Protein AF-A0A7S2DRS5-F1 (afdb_monomer_lite)

Structure (mmCIF, N/CA/C/O backbone):
data_AF-A0A7S2DRS5-F1
#
_entry.id   AF-A0A7S2DRS5-F1
#
loop_
_atom_site.group_PDB
_atom_site.id
_atom_site.type_symbol
_atom_site.label_atom_id
_atom_site.label_alt_id
_atom_site.label_comp_id
_atom_site.label_asym_id
_atom_site.label_entity_id
_atom_site.label_seq_id
_atom_site.pdbx_PDB_ins_code
_atom_site.Cartn_x
_atom_site.Cartn_y
_atom_site.Cartn_z
_atom_site.occupancy
_atom_site.B_iso_or_equiv
_atom_site.auth_seq_id
_atom_site.auth_comp_id
_atom_site.auth_asym_id
_atom_site.auth_atom_id
_atom_site.pdbx_PDB_model_num
ATOM 1 N N . VAL A 1 1 ? -0.278 -4.927 7.177 1.00 95.75 1 VAL A N 1
ATOM 2 C CA . VAL A 1 1 ? -1.165 -3.762 7.435 1.00 95.75 1 VAL A CA 1
ATOM 3 C C . VAL A 1 1 ? -1.191 -3.554 8.931 1.00 95.75 1 VAL A C 1
ATOM 5 O O . VAL A 1 1 ? -1.127 -4.554 9.632 1.00 95.75 1 VAL A O 1
ATOM 8 N N . HIS A 1 2 ? -1.220 -2.317 9.418 1.00 97.88 2 HIS A N 1
ATOM 9 C CA . HIS A 1 2 ? -1.094 -2.055 10.853 1.00 97.88 2 HIS A CA 1
ATOM 10 C C . HIS A 1 2 ? -2.239 -1.185 11.353 1.00 97.88 2 HIS A C 1
ATOM 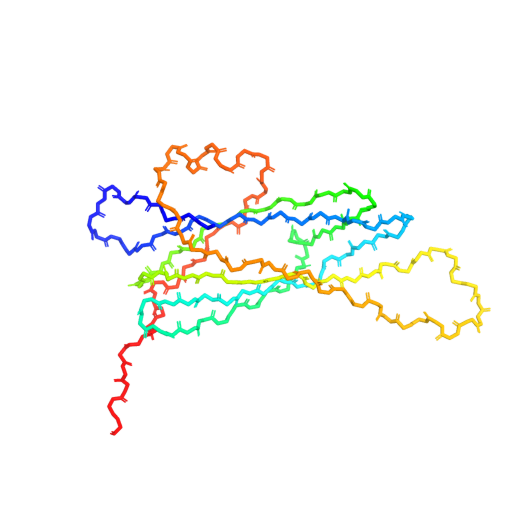12 O O . HIS A 1 2 ? -2.517 -0.169 10.728 1.00 97.88 2 HIS A O 1
ATOM 18 N N . ARG A 1 3 ? -2.904 -1.568 12.441 1.00 97.50 3 ARG A N 1
ATOM 19 C CA . ARG A 1 3 ? -3.891 -0.744 13.149 1.00 97.50 3 ARG A CA 1
ATOM 20 C C . ARG A 1 3 ? -3.134 0.165 14.111 1.00 97.50 3 ARG A C 1
ATOM 22 O O . ARG A 1 3 ? -2.397 -0.327 14.958 1.00 97.50 3 ARG A O 1
ATOM 29 N N . VAL A 1 4 ? -3.277 1.474 13.958 1.00 97.06 4 VAL A N 1
ATOM 30 C CA . VAL A 1 4 ? -2.594 2.452 14.809 1.00 97.06 4 VAL A CA 1
ATOM 31 C C . VAL A 1 4 ? -3.408 2.632 16.084 1.00 97.06 4 VAL A C 1
ATOM 33 O O . VAL A 1 4 ? -4.583 2.992 16.012 1.00 97.06 4 VAL A O 1
ATOM 36 N N . ALA A 1 5 ? -2.795 2.389 17.240 1.00 93.81 5 ALA A N 1
ATOM 37 C CA . ALA A 1 5 ? -3.422 2.625 18.533 1.00 93.81 5 ALA A CA 1
ATOM 38 C C . ALA A 1 5 ? -3.789 4.114 18.668 1.00 93.81 5 ALA A C 1
ATOM 40 O O . ALA A 1 5 ? -2.920 4.986 18.577 1.00 93.81 5 ALA A O 1
ATOM 41 N N . SER A 1 6 ? -5.076 4.419 18.856 1.00 85.25 6 SER A N 1
ATOM 42 C CA . SER A 1 6 ? -5.532 5.794 19.065 1.00 85.25 6 SER A CA 1
ATOM 43 C C . SER A 1 6 ? -5.328 6.207 20.519 1.00 85.25 6 SER A C 1
ATOM 45 O O . SER A 1 6 ? -5.719 5.489 21.434 1.00 85.25 6 SER A O 1
ATOM 47 N N . ALA A 1 7 ? -4.792 7.406 20.742 1.00 69.88 7 ALA A N 1
ATOM 48 C CA . ALA A 1 7 ? -4.643 7.973 22.083 1.00 69.88 7 ALA A CA 1
ATOM 49 C C . ALA A 1 7 ? -5.965 8.505 22.691 1.00 69.88 7 ALA A C 1
ATOM 51 O O . ALA A 1 7 ? -5.954 9.003 23.812 1.00 69.88 7 ALA A O 1
ATOM 52 N N . GLY A 1 8 ? -7.101 8.424 21.981 1.00 72.62 8 GLY A N 1
ATOM 53 C CA . GLY A 1 8 ? -8.406 8.883 22.471 1.00 72.62 8 GLY A CA 1
ATOM 54 C C . GLY A 1 8 ? -9.598 8.241 21.753 1.00 72.62 8 GLY A C 1
ATOM 55 O O . GLY A 1 8 ? -9.454 7.731 20.646 1.00 72.62 8 GLY A O 1
ATOM 56 N N . GLU A 1 9 ? -10.772 8.284 22.392 1.00 62.50 9 GLU A N 1
ATOM 57 C CA . GLU A 1 9 ? -11.994 7.554 21.994 1.00 62.50 9 GLU A CA 1
ATOM 58 C C . GLU A 1 9 ? -12.796 8.202 20.847 1.00 62.50 9 GLU A C 1
ATOM 60 O O . GLU A 1 9 ? -13.686 7.573 20.284 1.00 62.50 9 GLU A O 1
ATOM 65 N N . ALA A 1 10 ? -12.509 9.455 20.478 1.00 65.38 10 ALA A N 1
ATOM 66 C CA . ALA A 1 10 ? -13.370 10.225 19.571 1.00 65.38 10 ALA A CA 1
ATOM 67 C C . ALA A 1 10 ? -13.080 10.033 18.067 1.00 65.38 10 ALA A C 1
ATOM 69 O O . ALA A 1 10 ? -13.874 10.472 17.234 1.00 65.38 10 ALA A O 1
ATOM 70 N N . ALA A 1 11 ? -11.956 9.414 17.693 1.00 78.25 11 ALA A N 1
ATOM 71 C CA . ALA A 1 11 ? -11.571 9.221 16.295 1.00 78.25 11 ALA A CA 1
ATOM 72 C C . ALA A 1 11 ? -11.756 7.757 15.872 1.00 78.25 11 ALA A C 1
ATOM 74 O O . ALA A 1 11 ? -11.365 6.844 16.593 1.00 78.25 11 ALA A O 1
ATOM 75 N N . GLY A 1 12 ? -12.336 7.535 14.687 1.00 88.56 12 GLY A N 1
ATOM 76 C CA . GLY A 1 12 ? -12.456 6.197 14.103 1.00 88.56 12 GLY A CA 1
ATOM 77 C C . GLY A 1 12 ? -11.093 5.520 13.877 1.00 88.56 12 GLY A C 1
ATOM 78 O O . GLY A 1 12 ? -10.052 6.192 13.882 1.00 88.56 12 GLY A O 1
ATOM 79 N N . PRO A 1 13 ? -11.072 4.192 13.668 1.00 94.25 13 PRO A N 1
ATOM 80 C CA . PRO A 1 13 ? -9.827 3.454 13.535 1.00 94.25 13 PRO A CA 1
ATOM 81 C C . PRO A 1 13 ? -8.981 3.959 12.362 1.00 94.25 13 PRO A C 1
ATOM 83 O O . PRO A 1 13 ? -9.467 4.249 11.264 1.00 94.25 13 PRO A O 1
ATOM 86 N N . THR A 1 14 ? -7.675 4.048 12.608 1.00 96.31 14 THR A N 1
ATOM 87 C CA . THR A 1 14 ? -6.679 4.433 11.608 1.00 96.31 14 THR A CA 1
ATOM 88 C C . THR A 1 14 ? -5.734 3.271 11.357 1.00 96.31 14 THR A C 1
ATOM 90 O O . THR A 1 14 ? -5.253 2.630 12.289 1.00 96.31 14 THR A O 1
ATOM 93 N N . TYR A 1 15 ? -5.430 3.017 10.089 1.00 97.69 15 TYR A N 1
ATOM 94 C CA . TYR A 1 15 ? -4.506 1.976 9.669 1.00 97.69 15 TYR A CA 1
ATOM 95 C C . TYR A 1 15 ? -3.328 2.575 8.915 1.00 97.69 15 TYR A C 1
ATOM 97 O O . TYR A 1 15 ? -3.490 3.457 8.076 1.00 97.69 15 TYR A O 1
ATOM 105 N N . PHE A 1 16 ? -2.136 2.058 9.175 1.00 98.12 16 PHE A N 1
ATOM 106 C CA . PHE A 1 16 ? -0.928 2.347 8.424 1.00 98.12 16 PHE A CA 1
ATOM 107 C C . PHE A 1 16 ? -0.626 1.195 7.461 1.00 98.12 16 PHE A C 1
ATOM 109 O O . PHE A 1 16 ? -0.440 0.034 7.852 1.00 98.12 16 PHE A O 1
ATOM 116 N N . ILE A 1 17 ? -0.589 1.510 6.168 1.00 97.94 17 ILE A N 1
ATOM 117 C CA . ILE A 1 17 ? -0.409 0.538 5.090 1.00 97.94 17 ILE A CA 1
ATOM 118 C C . ILE A 1 17 ? 0.950 0.780 4.448 1.00 97.94 17 ILE A C 1
ATOM 120 O O . ILE A 1 17 ? 1.291 1.899 4.071 1.00 97.94 17 ILE A O 1
ATOM 124 N N . ARG A 1 18 ? 1.727 -0.296 4.304 1.00 97.00 18 ARG A N 1
ATOM 125 C CA . ARG A 1 18 ? 3.019 -0.300 3.619 1.00 97.00 18 ARG A CA 1
ATOM 126 C C . ARG A 1 18 ? 2.979 -1.283 2.471 1.00 97.00 18 ARG A C 1
ATOM 128 O O . ARG A 1 18 ? 2.498 -2.401 2.642 1.00 97.00 18 ARG A O 1
ATOM 135 N N . VAL A 1 19 ? 3.530 -0.871 1.342 1.00 96.25 19 VAL A N 1
ATOM 136 C CA . VAL A 1 19 ? 3.639 -1.689 0.142 1.00 96.25 19 VAL A CA 1
ATOM 137 C C . VAL A 1 19 ? 5.088 -1.681 -0.315 1.00 96.25 19 VAL A C 1
ATOM 139 O O . VAL A 1 19 ? 5.746 -0.638 -0.357 1.00 96.25 19 VAL A O 1
ATOM 142 N N . ARG A 1 20 ? 5.577 -2.871 -0.645 1.00 96.25 20 ARG A N 1
ATOM 143 C CA . ARG A 1 20 ? 6.915 -3.113 -1.169 1.00 96.25 20 ARG A CA 1
ATOM 144 C C . ARG A 1 20 ? 6.758 -3.900 -2.461 1.00 96.25 20 ARG A C 1
ATOM 146 O O . ARG A 1 20 ? 6.250 -5.015 -2.436 1.00 96.25 20 ARG A O 1
ATOM 153 N N . VAL A 1 21 ? 7.189 -3.312 -3.569 1.00 95.12 21 VAL A N 1
ATOM 154 C CA . VAL A 1 21 ? 7.155 -3.939 -4.893 1.00 95.12 21 VAL A CA 1
ATOM 155 C C . VAL A 1 21 ? 8.589 -4.179 -5.321 1.00 95.12 21 VAL A C 1
ATOM 157 O O . VAL A 1 21 ? 9.352 -3.223 -5.448 1.00 95.12 21 VAL A O 1
ATOM 160 N N . ARG A 1 22 ? 8.964 -5.441 -5.526 1.00 94.81 22 ARG A N 1
ATOM 161 C CA . ARG A 1 22 ? 10.309 -5.822 -5.962 1.00 94.81 22 ARG A CA 1
ATOM 162 C C . ARG A 1 22 ? 10.236 -6.525 -7.307 1.00 94.81 22 ARG A C 1
ATOM 164 O O . ARG A 1 22 ? 9.485 -7.486 -7.458 1.00 94.81 22 ARG A O 1
ATOM 171 N N . SER A 1 23 ? 11.046 -6.074 -8.256 1.00 93.00 23 SER A N 1
ATOM 172 C CA . SER A 1 23 ? 11.206 -6.767 -9.530 1.00 93.00 23 SER A CA 1
ATOM 173 C C . SER A 1 23 ? 12.046 -8.028 -9.334 1.00 93.00 23 SER A C 1
ATOM 175 O O . SER A 1 23 ? 13.186 -7.959 -8.873 1.00 93.00 23 SER A O 1
ATOM 177 N N . GLN A 1 24 ? 11.484 -9.184 -9.692 1.00 88.31 24 GLN A N 1
ATOM 178 C CA . GLN A 1 24 ? 12.215 -10.455 -9.761 1.00 88.31 24 GLN A CA 1
ATOM 179 C C . GLN A 1 24 ? 12.707 -10.775 -11.179 1.00 88.31 24 GLN A C 1
ATOM 181 O O . GLN A 1 24 ? 13.334 -11.811 -11.389 1.00 88.31 24 GLN A O 1
ATOM 186 N N . ALA A 1 25 ? 12.428 -9.908 -12.158 1.00 80.06 25 ALA A N 1
ATOM 187 C CA . ALA A 1 25 ? 12.813 -10.144 -13.541 1.00 80.06 25 ALA A CA 1
ATOM 188 C C . ALA A 1 25 ? 14.340 -10.251 -13.665 1.00 80.06 25 ALA A C 1
ATOM 190 O O . ALA A 1 25 ? 15.076 -9.401 -13.164 1.00 80.06 25 ALA A O 1
ATOM 191 N N . LEU A 1 26 ? 14.803 -11.290 -14.360 1.00 74.50 26 LEU A N 1
ATOM 192 C CA . LEU A 1 26 ? 16.194 -11.453 -14.766 1.00 74.50 26 LEU A CA 1
ATOM 193 C C . LEU A 1 26 ? 16.340 -10.839 -16.162 1.00 74.50 26 LEU A C 1
ATOM 195 O O . LEU A 1 26 ? 15.848 -11.397 -17.141 1.00 74.50 26 LEU A O 1
ATOM 199 N N . GLY A 1 27 ? 16.957 -9.661 -16.264 1.00 79.69 27 GLY A N 1
ATOM 200 C CA . GLY A 1 27 ? 17.220 -9.020 -17.556 1.00 79.69 27 GLY A CA 1
ATOM 201 C C . GLY A 1 27 ? 17.202 -7.494 -17.524 1.00 79.69 27 GLY A C 1
ATOM 202 O O . GLY A 1 27 ? 17.106 -6.868 -16.476 1.00 79.69 27 GLY A O 1
ATOM 203 N N . SER A 1 28 ? 17.293 -6.877 -18.702 1.00 81.56 28 SER A N 1
ATOM 204 C CA . SER A 1 28 ? 17.346 -5.414 -18.861 1.00 81.56 28 SER A CA 1
ATOM 205 C C . SER A 1 28 ? 15.972 -4.743 -18.978 1.00 81.56 28 SER A C 1
ATOM 207 O O . SER A 1 28 ?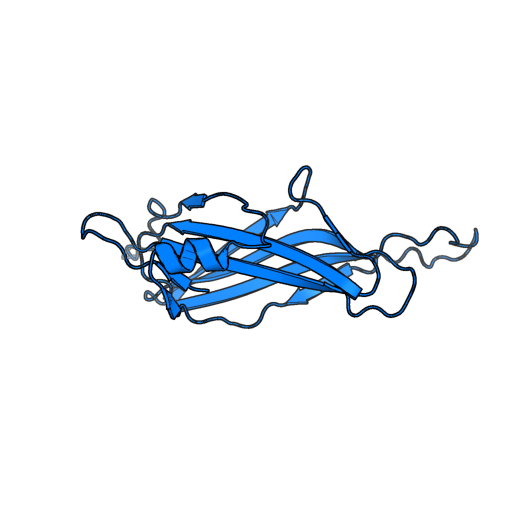 15.891 -3.522 -19.131 1.00 81.56 28 SER A O 1
ATOM 209 N N . ARG A 1 29 ? 14.879 -5.516 -18.924 1.00 86.81 29 ARG A N 1
ATOM 210 C CA . ARG A 1 29 ? 13.520 -4.977 -19.037 1.00 86.81 29 ARG A CA 1
ATOM 211 C C . ARG A 1 29 ? 13.159 -4.184 -17.790 1.00 86.81 29 ARG A C 1
ATOM 213 O O . ARG A 1 29 ? 13.387 -4.630 -16.667 1.00 86.81 29 ARG A O 1
ATOM 220 N N . LYS A 1 30 ? 12.573 -3.012 -18.011 1.00 92.19 30 LYS A N 1
ATOM 221 C CA . LYS A 1 30 ? 12.046 -2.157 -16.950 1.00 92.19 30 LYS A CA 1
ATOM 222 C C . LYS A 1 30 ? 10.540 -2.353 -16.839 1.00 92.19 30 LYS A C 1
ATOM 224 O O . LYS A 1 30 ? 9.871 -2.499 -17.857 1.00 92.19 30 LYS A O 1
ATOM 229 N N . LEU A 1 31 ? 10.018 -2.329 -15.621 1.00 93.88 31 LEU A N 1
ATOM 230 C CA . LEU A 1 31 ? 8.590 -2.380 -15.325 1.00 93.88 31 LEU A CA 1
ATOM 231 C C . LEU A 1 31 ? 8.127 -0.993 -14.902 1.00 93.88 31 LEU A C 1
ATOM 233 O O . LEU A 1 31 ? 8.636 -0.448 -13.927 1.00 93.88 31 LEU A O 1
ATOM 237 N N . ARG A 1 32 ? 7.161 -0.423 -15.611 1.00 94.75 32 ARG A N 1
ATOM 238 C CA . ARG A 1 32 ? 6.522 0.847 -15.262 1.00 94.75 32 ARG A CA 1
ATOM 239 C C . ARG A 1 32 ? 5.219 0.576 -14.518 1.00 94.75 32 ARG A C 1
ATOM 241 O O . ARG A 1 32 ? 4.437 -0.264 -14.955 1.00 94.75 32 ARG A O 1
ATOM 248 N N . SER A 1 33 ? 4.952 1.304 -13.437 1.00 96.38 33 SER A N 1
ATOM 249 C CA . SER A 1 33 ? 3.654 1.233 -12.763 1.00 96.38 33 SER A CA 1
ATOM 250 C C . SER A 1 33 ? 2.550 1.942 -13.545 1.00 96.38 33 SER A C 1
ATOM 252 O O . SER A 1 33 ? 2.750 3.034 -14.083 1.00 96.38 33 SER A O 1
ATOM 254 N N . LEU A 1 34 ? 1.378 1.304 -13.610 1.00 95.94 34 LEU A N 1
ATOM 255 C CA . LEU A 1 34 ? 0.176 1.847 -14.249 1.00 95.94 34 LEU A CA 1
ATOM 256 C C . LEU A 1 34 ? -0.945 2.131 -13.249 1.00 95.94 34 LEU A C 1
ATOM 258 O O . LEU A 1 34 ? -1.572 3.190 -13.292 1.00 95.94 34 LEU A O 1
ATOM 262 N N . ALA A 1 35 ? -1.199 1.192 -12.340 1.00 96.81 35 ALA A N 1
ATOM 263 C CA . ALA A 1 35 ? -2.240 1.334 -11.337 1.00 96.81 35 ALA A CA 1
ATOM 264 C C . ALA A 1 35 ? -1.924 0.515 -10.089 1.00 96.81 35 ALA A C 1
ATOM 266 O O . ALA A 1 35 ? -1.150 -0.439 -10.115 1.00 96.81 35 ALA A O 1
ATOM 267 N N . ARG A 1 36 ? -2.580 0.867 -8.990 1.00 96.19 36 ARG A N 1
ATOM 268 C CA . ARG A 1 36 ? -2.643 0.074 -7.763 1.00 96.19 36 ARG A CA 1
ATOM 269 C C . ARG A 1 36 ? -4.097 -0.150 -7.396 1.00 96.19 36 ARG A C 1
ATOM 271 O O . ARG A 1 36 ? -4.914 0.764 -7.535 1.00 96.19 36 ARG A O 1
ATOM 278 N N . PHE A 1 37 ? -4.402 -1.340 -6.912 1.00 96.62 37 PHE A N 1
ATOM 279 C CA . PHE A 1 37 ? -5.740 -1.702 -6.477 1.00 96.62 37 PHE A CA 1
ATOM 280 C C . PHE A 1 37 ? -5.698 -2.325 -5.087 1.00 96.62 37 PHE A C 1
ATOM 282 O O . PHE A 1 37 ? -4.704 -2.934 -4.697 1.00 96.62 37 PHE A O 1
ATOM 289 N N . TYR A 1 38 ? -6.773 -2.150 -4.331 1.00 97.00 38 TYR A N 1
ATOM 290 C CA . TYR A 1 38 ? -6.941 -2.699 -2.994 1.00 97.00 38 TYR A CA 1
ATOM 291 C C . TYR A 1 38 ? -8.372 -3.187 -2.817 1.00 97.00 38 TYR A C 1
ATOM 293 O O . TYR A 1 38 ? -9.311 -2.571 -3.321 1.00 97.00 38 TYR A O 1
ATOM 301 N N . ALA A 1 39 ? -8.530 -4.259 -2.055 1.00 96.88 39 ALA A N 1
ATOM 302 C CA . ALA A 1 39 ? -9.807 -4.734 -1.552 1.00 96.88 39 ALA A CA 1
ATOM 303 C C . ALA A 1 39 ? -9.745 -4.689 -0.024 1.00 96.88 39 ALA A C 1
ATOM 305 O O . ALA A 1 39 ? -8.985 -5.434 0.593 1.00 96.88 39 ALA A O 1
ATOM 306 N N . LEU A 1 40 ? -10.503 -3.771 0.575 1.00 97.00 40 LEU A N 1
ATOM 307 C CA . LEU A 1 40 ? -10.527 -3.538 2.019 1.00 97.00 40 LEU A CA 1
ATOM 308 C C . LEU A 1 40 ? -11.783 -4.185 2.602 1.00 97.00 40 LEU A C 1
ATOM 310 O O . LEU A 1 40 ? -12.888 -3.711 2.330 1.00 97.00 40 LEU A O 1
ATOM 314 N N . ARG A 1 41 ? -11.639 -5.270 3.368 1.00 96.81 41 ARG A N 1
ATOM 315 C CA . ARG A 1 41 ? -12.770 -5.964 3.991 1.00 96.81 41 ARG A CA 1
ATOM 316 C C . ARG A 1 41 ? -12.951 -5.489 5.424 1.00 96.81 41 ARG A C 1
ATOM 318 O O . ARG A 1 41 ? -12.049 -5.628 6.245 1.00 96.81 41 ARG A O 1
ATOM 325 N N . PHE A 1 42 ? -14.128 -4.967 5.737 1.00 95.75 42 PHE A N 1
ATOM 326 C CA . PHE A 1 42 ? -14.472 -4.474 7.071 1.00 95.75 42 PHE A CA 1
ATOM 327 C C . PHE A 1 42 ? -15.090 -5.568 7.947 1.00 95.75 42 PHE A C 1
ATOM 329 O O . PHE A 1 42 ? -15.526 -6.615 7.457 1.00 95.75 42 PHE A O 1
ATOM 336 N N . SER A 1 43 ? -15.149 -5.323 9.254 1.00 94.88 43 SER A N 1
ATOM 337 C CA . SER A 1 43 ? -15.776 -6.210 10.243 1.00 94.88 43 SER A CA 1
ATOM 338 C C . SER A 1 43 ? -17.262 -6.461 9.963 1.00 94.88 43 SER A C 1
ATOM 340 O O . SER A 1 43 ? -17.757 -7.546 10.255 1.00 94.88 43 SER A O 1
ATOM 342 N N . SER A 1 44 ? -17.944 -5.524 9.297 1.00 92.75 44 SER A N 1
ATOM 343 C CA . SER A 1 44 ? -19.315 -5.684 8.788 1.00 92.75 44 SER A CA 1
ATOM 344 C C . SER A 1 44 ? -19.452 -6.699 7.643 1.00 92.75 44 SER A C 1
ATOM 346 O O . SER A 1 44 ? -20.561 -6.985 7.201 1.00 92.75 44 SER A O 1
ATOM 348 N N . GLY A 1 45 ? -18.341 -7.230 7.122 1.00 93.25 45 GLY A N 1
ATOM 349 C CA . GLY A 1 45 ? -18.306 -8.152 5.984 1.00 93.25 45 GLY A CA 1
ATOM 350 C C . GLY A 1 45 ? -18.299 -7.463 4.617 1.00 93.25 45 GLY A C 1
ATOM 351 O O . GLY A 1 45 ? -18.103 -8.129 3.601 1.00 93.25 45 GLY A O 1
ATOM 352 N N . ARG A 1 46 ? -18.462 -6.137 4.570 1.00 91.12 46 ARG A N 1
ATOM 353 C CA . ARG A 1 46 ? -18.425 -5.367 3.322 1.00 91.12 46 ARG A CA 1
ATOM 354 C C . ARG A 1 46 ? -17.000 -5.188 2.813 1.00 91.12 46 ARG A C 1
ATOM 356 O O . ARG A 1 46 ? -16.057 -5.069 3.593 1.00 91.12 46 ARG A O 1
ATOM 363 N N . ILE A 1 47 ? -16.870 -5.140 1.490 1.00 94.81 47 ILE A N 1
ATOM 364 C CA . ILE A 1 47 ? -15.600 -4.952 0.790 1.00 94.81 47 ILE A CA 1
ATOM 365 C C . ILE A 1 47 ? -15.646 -3.611 0.066 1.00 94.81 47 ILE A C 1
ATOM 367 O O . ILE A 1 47 ? -16.551 -3.365 -0.730 1.00 94.81 47 ILE A O 1
ATOM 371 N N . PHE A 1 48 ? -14.662 -2.757 0.328 1.00 95.19 48 PHE A N 1
ATOM 372 C CA . PHE A 1 48 ? -14.461 -1.514 -0.403 1.00 95.19 48 PHE A CA 1
ATOM 373 C C . PHE A 1 48 ? -13.319 -1.687 -1.413 1.00 95.19 48 PHE A C 1
ATOM 375 O O . PHE A 1 48 ? -12.158 -1.816 -1.001 1.00 95.19 48 PHE A O 1
ATOM 382 N N . PRO A 1 49 ? -13.620 -1.717 -2.723 1.00 96.00 49 PRO A N 1
ATOM 383 C CA . PRO A 1 49 ? -12.599 -1.723 -3.754 1.00 96.00 49 PRO A CA 1
ATOM 384 C C . PRO A 1 49 ? -12.038 -0.309 -3.941 1.00 96.00 49 PRO A C 1
ATOM 386 O O . PRO A 1 49 ? -12.779 0.667 -4.050 1.00 96.00 49 PRO A O 1
ATOM 389 N N . LEU A 1 50 ? -10.718 -0.196 -4.021 1.00 95.06 50 LEU A N 1
ATOM 390 C CA . LEU A 1 50 ? -10.025 1.058 -4.285 1.00 95.06 50 LEU A CA 1
ATOM 391 C C . LEU A 1 50 ? -9.034 0.856 -5.421 1.00 95.06 50 LEU A C 1
ATOM 393 O O . LEU A 1 50 ? -8.038 0.167 -5.237 1.00 95.06 50 LEU A O 1
ATOM 397 N N . THR A 1 51 ? -9.242 1.541 -6.540 1.00 96.00 51 THR A N 1
ATOM 398 C CA . THR A 1 51 ? -8.283 1.586 -7.651 1.00 96.00 51 THR A CA 1
ATOM 399 C C . THR A 1 51 ? -7.747 3.000 -7.800 1.00 96.00 51 THR A C 1
ATOM 401 O O . THR A 1 51 ? -8.513 3.963 -7.800 1.00 96.00 51 THR A O 1
ATOM 404 N N . ARG A 1 52 ? -6.425 3.147 -7.925 1.00 94.06 52 ARG A N 1
ATOM 405 C CA . ARG A 1 52 ? -5.778 4.426 -8.241 1.00 94.06 52 ARG A CA 1
ATOM 406 C C . ARG A 1 52 ? -4.749 4.245 -9.345 1.00 94.06 52 ARG A C 1
ATOM 408 O O . ARG A 1 52 ? -3.897 3.366 -9.248 1.00 94.06 52 ARG A O 1
ATOM 415 N N . LEU A 1 53 ? -4.800 5.118 -10.344 1.00 95.06 53 LEU A N 1
ATOM 416 C CA . LEU A 1 53 ? -3.751 5.224 -11.353 1.00 95.06 53 LEU A CA 1
ATOM 417 C C . LEU A 1 53 ? -2.449 5.712 -10.703 1.00 95.06 53 LEU A C 1
ATOM 419 O O . LEU A 1 53 ? -2.474 6.506 -9.755 1.00 95.06 53 LEU A O 1
ATOM 423 N N . THR A 1 54 ? -1.314 5.215 -11.187 1.00 92.19 54 THR A N 1
ATOM 424 C CA . THR A 1 54 ? 0.022 5.641 -10.746 1.00 92.19 54 THR A CA 1
ATOM 425 C C . THR A 1 54 ? 0.604 6.608 -11.769 1.00 92.19 54 THR A C 1
ATOM 427 O O . THR A 1 54 ? 1.476 6.258 -12.559 1.00 92.19 54 THR A O 1
ATOM 430 N N . GLU A 1 55 ? 0.084 7.833 -11.763 1.00 90.81 55 GLU A N 1
ATOM 431 C CA . GLU A 1 55 ? 0.512 8.918 -12.648 1.00 90.81 55 GLU A CA 1
ATOM 432 C C . GLU A 1 55 ? 1.312 9.982 -11.885 1.00 90.81 55 GLU A C 1
ATOM 434 O O . GLU A 1 55 ? 1.203 10.119 -10.661 1.00 90.81 55 GLU A O 1
ATOM 439 N N . GLY A 1 56 ? 2.143 10.733 -12.614 1.00 90.94 56 GLY A N 1
ATOM 440 C CA . GLY A 1 56 ? 2.919 11.841 -12.061 1.00 90.94 56 GLY A CA 1
ATOM 441 C C . GLY A 1 56 ? 3.817 11.409 -10.889 1.00 90.94 56 GLY A C 1
ATOM 442 O O . GLY A 1 56 ? 4.547 10.423 -11.030 1.00 90.94 56 GLY A O 1
ATOM 443 N N . PRO A 1 57 ? 3.762 12.089 -9.726 1.00 88.25 57 PRO A N 1
ATOM 444 C CA . PRO A 1 57 ? 4.599 11.770 -8.563 1.00 88.25 57 PRO A CA 1
ATOM 445 C C . PRO A 1 57 ? 4.391 10.365 -7.979 1.00 88.25 57 PRO A C 1
ATOM 447 O O . PRO A 1 57 ? 5.238 9.884 -7.235 1.00 88.25 57 PRO A O 1
ATOM 450 N N . ALA A 1 58 ? 3.265 9.710 -8.285 1.00 87.81 58 ALA A N 1
ATOM 451 C CA . ALA A 1 58 ? 2.978 8.347 -7.837 1.00 87.81 58 ALA A CA 1
ATOM 452 C C . ALA A 1 58 ? 3.481 7.271 -8.816 1.00 87.81 58 ALA A C 1
ATOM 454 O O . ALA A 1 58 ? 3.411 6.078 -8.503 1.00 87.81 58 ALA A O 1
ATOM 455 N N . SER A 1 59 ? 3.943 7.672 -10.005 1.00 94.25 59 SER A N 1
ATOM 456 C CA . SER A 1 59 ? 4.528 6.757 -10.982 1.00 94.25 59 SER A CA 1
ATOM 457 C C . SER A 1 59 ? 5.932 6.333 -10.552 1.00 94.25 59 SER A C 1
ATOM 459 O O . SER A 1 59 ? 6.688 7.105 -9.964 1.00 94.25 59 SER A O 1
ATOM 461 N N . PHE A 1 60 ? 6.288 5.086 -10.842 1.00 95.69 60 PHE A N 1
ATOM 462 C CA . PHE A 1 60 ? 7.630 4.570 -10.613 1.00 95.69 60 PHE A CA 1
ATOM 463 C C . PHE A 1 60 ? 7.993 3.557 -11.696 1.00 95.69 60 PHE A C 1
ATOM 465 O O . PHE A 1 60 ? 7.133 2.999 -12.382 1.00 95.69 60 PHE A O 1
ATOM 472 N N . THR A 1 61 ? 9.291 3.334 -11.864 1.00 95.75 61 THR A N 1
ATOM 473 C CA . THR A 1 61 ? 9.834 2.315 -12.760 1.00 95.75 61 THR A CA 1
ATOM 474 C C . THR A 1 61 ? 10.793 1.438 -11.969 1.00 95.75 61 THR A C 1
ATOM 476 O O . THR A 1 61 ? 11.520 1.951 -11.126 1.00 95.75 61 THR A O 1
ATOM 479 N N . LEU A 1 62 ? 10.774 0.133 -12.229 1.00 95.75 62 LEU A N 1
ATOM 480 C CA . LEU A 1 62 ? 11.667 -0.851 -11.627 1.00 95.75 62 LEU A CA 1
ATOM 481 C C . LEU A 1 62 ? 12.530 -1.490 -12.712 1.00 95.75 62 LEU A C 1
ATOM 483 O O . LEU A 1 62 ? 12.003 -2.105 -13.641 1.00 95.75 62 LEU A O 1
ATOM 487 N N . ALA A 1 63 ? 13.847 -1.384 -12.593 1.00 94.19 63 ALA A N 1
ATOM 488 C CA . ALA A 1 63 ? 14.783 -2.255 -13.293 1.00 94.19 63 ALA A CA 1
ATOM 489 C C . ALA A 1 63 ? 14.869 -3.639 -12.614 1.00 94.19 63 ALA A C 1
ATOM 491 O O . ALA A 1 63 ? 14.170 -3.936 -11.641 1.00 94.19 63 ALA A O 1
ATOM 492 N N . SER A 1 64 ? 15.721 -4.518 -13.144 1.00 93.06 64 SER A N 1
ATOM 493 C CA . SER A 1 64 ? 15.984 -5.831 -12.545 1.00 93.06 64 SER A CA 1
ATOM 494 C C . SER A 1 64 ? 16.502 -5.687 -11.115 1.00 93.06 64 SER A C 1
ATOM 496 O O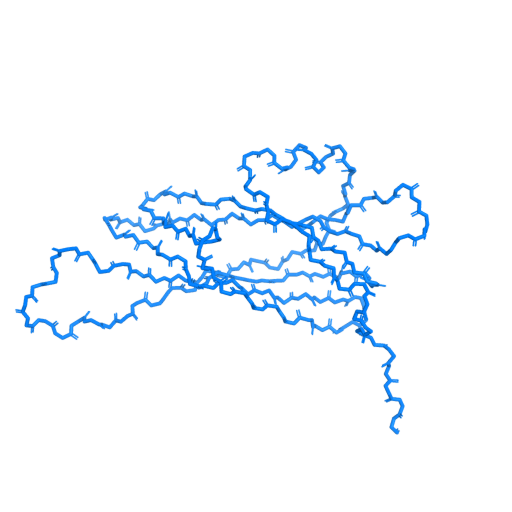 . SER A 1 64 ? 17.436 -4.929 -10.868 1.00 93.06 64 SER A O 1
ATOM 498 N N . GLN A 1 65 ? 15.911 -6.450 -10.190 1.00 93.75 65 GLN A N 1
ATOM 499 C CA . GLN A 1 65 ? 16.223 -6.454 -8.753 1.00 93.75 65 GLN A CA 1
ATOM 500 C C . GLN A 1 65 ? 15.956 -5.141 -8.006 1.00 93.75 65 GLN A C 1
ATOM 502 O O . GLN A 1 65 ? 16.180 -5.086 -6.796 1.00 93.75 65 GLN A O 1
ATOM 507 N N . GLU A 1 66 ? 15.437 -4.112 -8.678 1.00 96.19 66 GLU A N 1
ATOM 508 C CA . GLU A 1 66 ? 15.034 -2.882 -8.010 1.00 96.19 66 GLU A CA 1
ATOM 509 C C . GLU A 1 66 ? 13.760 -3.078 -7.194 1.00 96.19 66 GLU A C 1
ATOM 511 O O . GLU A 1 66 ? 12.943 -3.984 -7.413 1.00 96.19 66 GLU A O 1
ATOM 516 N N . GLU A 1 67 ? 13.593 -2.176 -6.237 1.00 96.62 67 GLU A N 1
ATOM 517 C CA . GLU A 1 67 ? 12.494 -2.190 -5.301 1.00 96.62 67 GLU A CA 1
ATOM 518 C C . GLU A 1 67 ? 11.937 -0.788 -5.102 1.00 96.62 67 GLU A C 1
ATOM 520 O O . GLU A 1 67 ? 12.678 0.180 -4.939 1.00 96.62 67 GLU A O 1
ATOM 525 N N . HIS A 1 68 ? 10.614 -0.700 -5.056 1.00 96.75 68 HIS A N 1
ATOM 526 C CA . HIS A 1 68 ? 9.900 0.517 -4.727 1.00 96.75 68 HIS A CA 1
ATOM 527 C C . HIS A 1 68 ? 9.080 0.305 -3.454 1.00 96.75 68 HIS A C 1
ATOM 529 O O . HIS A 1 68 ? 8.352 -0.682 -3.306 1.00 96.75 68 HIS A O 1
ATOM 535 N N . ARG A 1 69 ? 9.217 1.245 -2.518 1.00 97.50 69 ARG A N 1
ATOM 536 C CA . ARG A 1 69 ? 8.585 1.220 -1.198 1.00 97.50 69 ARG A CA 1
ATOM 537 C C . ARG A 1 69 ? 7.735 2.464 -1.017 1.00 97.50 69 ARG A C 1
ATOM 539 O O . ARG A 1 69 ? 8.241 3.581 -1.139 1.00 97.50 69 ARG A O 1
ATOM 546 N N . PHE A 1 70 ? 6.468 2.280 -0.668 1.00 96.88 70 PHE A N 1
ATOM 547 C CA . PHE A 1 70 ? 5.593 3.390 -0.304 1.00 96.88 70 PHE A CA 1
ATOM 548 C C . PHE A 1 70 ? 4.628 3.027 0.821 1.00 96.88 70 PHE A C 1
ATOM 550 O O . PHE A 1 70 ? 4.303 1.859 1.044 1.00 96.88 70 PHE A O 1
ATOM 557 N N . CYS A 1 71 ? 4.175 4.038 1.551 1.00 97.75 71 CYS A N 1
ATOM 558 C CA . CYS A 1 71 ? 3.262 3.889 2.672 1.00 97.75 71 CYS A CA 1
ATOM 559 C C . CYS A 1 71 ? 2.202 4.992 2.684 1.00 97.75 71 CYS A C 1
ATOM 561 O O . CYS A 1 71 ? 2.355 6.019 2.025 1.00 97.75 71 CYS A O 1
ATOM 563 N N . TRP A 1 72 ? 1.096 4.761 3.381 1.00 97.25 72 TRP A N 1
ATOM 564 C CA . TRP A 1 72 ? -0.016 5.707 3.501 1.00 97.25 72 TRP A CA 1
ATOM 565 C C . TRP A 1 72 ? -0.894 5.350 4.705 1.00 97.25 72 TRP A C 1
ATOM 567 O O . TRP A 1 72 ? -0.818 4.231 5.221 1.00 97.25 72 TRP A O 1
ATOM 577 N N . HIS A 1 73 ? -1.717 6.297 5.153 1.00 97.50 73 HIS A N 1
ATOM 578 C CA . HIS A 1 73 ? -2.711 6.053 6.201 1.00 97.50 73 HIS A CA 1
ATOM 579 C C . HIS A 1 73 ? -4.111 5.884 5.625 1.00 97.50 73 HIS A C 1
ATOM 581 O O . HIS A 1 73 ? -4.492 6.579 4.688 1.00 97.50 73 HIS A O 1
ATOM 587 N N . LEU A 1 74 ? -4.895 5.015 6.247 1.00 96.75 74 LEU A N 1
ATOM 588 C CA . LEU A 1 74 ? -6.313 4.819 6.006 1.00 96.75 74 LEU A CA 1
ATOM 589 C C . LEU A 1 74 ? -7.073 5.189 7.282 1.00 96.75 74 LEU A C 1
ATOM 591 O O . LEU A 1 74 ? -6.951 4.484 8.276 1.00 96.75 74 LEU A O 1
ATOM 595 N N . ALA A 1 75 ? -7.859 6.260 7.253 1.00 95.31 75 ALA A N 1
ATOM 596 C CA . ALA A 1 75 ? -8.799 6.596 8.322 1.00 95.31 75 ALA A CA 1
ATOM 597 C C . ALA A 1 75 ? -10.194 6.107 7.922 1.00 95.31 75 ALA A C 1
ATOM 599 O O . ALA A 1 75 ? -10.661 6.429 6.829 1.00 95.31 75 ALA A O 1
ATOM 600 N N . VAL A 1 76 ? -10.851 5.314 8.763 1.00 94.38 76 VAL A N 1
ATOM 601 C CA . VAL A 1 76 ? -12.139 4.667 8.454 1.00 94.38 76 VAL A CA 1
ATOM 602 C C . VAL A 1 76 ? -13.085 4.754 9.650 1.00 94.38 76 VAL A C 1
ATOM 604 O O . VAL A 1 76 ? -12.654 4.916 10.785 1.00 94.38 76 VAL A O 1
ATOM 607 N N . GLY A 1 77 ? -14.390 4.650 9.394 1.00 92.12 77 GLY A N 1
ATOM 608 C CA . GLY A 1 77 ? -15.415 4.634 10.446 1.00 92.12 77 GLY A CA 1
ATOM 609 C C . GLY A 1 77 ? -15.709 3.242 11.015 1.00 92.12 77 GLY A C 1
ATOM 610 O O . GLY A 1 77 ? -16.484 3.118 11.955 1.00 92.12 77 GLY A O 1
ATOM 611 N N . GLN A 1 78 ? -15.128 2.187 10.438 1.00 92.25 78 GLN A N 1
ATOM 612 C CA . GLN A 1 78 ? -15.352 0.794 10.830 1.00 92.25 78 GLN A CA 1
ATOM 613 C C . GLN A 1 78 ? -14.026 0.042 10.898 1.00 92.25 78 GLN A C 1
ATOM 615 O O . GLN A 1 78 ? -13.094 0.349 10.153 1.00 92.25 78 GLN A O 1
ATOM 620 N N . GLU A 1 79 ? -13.968 -0.979 11.752 1.00 94.75 79 GLU A N 1
ATOM 621 C CA . GLU A 1 79 ? -12.800 -1.850 11.858 1.00 94.75 79 GLU A CA 1
ATOM 622 C C . GLU A 1 79 ? -12.545 -2.601 10.545 1.00 94.75 79 GLU A C 1
ATOM 624 O O . GLU A 1 79 ? -13.439 -3.224 9.968 1.00 94.75 79 GLU A O 1
ATOM 629 N N . LEU A 1 80 ? -11.301 -2.562 10.082 1.00 96.38 80 LEU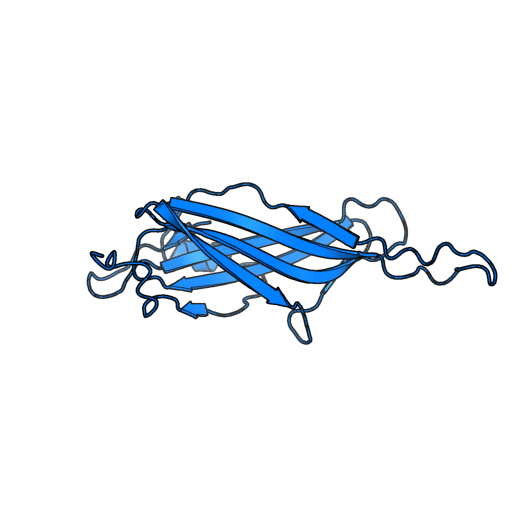 A N 1
ATOM 630 C CA . LEU A 1 80 ? -10.798 -3.348 8.970 1.00 96.38 80 LEU A CA 1
ATOM 631 C C . LEU A 1 80 ? -10.477 -4.764 9.462 1.00 96.38 80 LEU A C 1
ATOM 633 O O . LEU A 1 80 ? -9.679 -4.948 10.379 1.00 96.38 80 LEU A O 1
ATOM 637 N N . ARG A 1 81 ? -11.077 -5.772 8.831 1.00 97.44 81 ARG A N 1
ATOM 638 C CA . ARG A 1 81 ? -10.816 -7.188 9.111 1.00 97.44 81 ARG A CA 1
ATOM 639 C C . ARG A 1 81 ? -9.548 -7.662 8.406 1.00 97.44 81 ARG A C 1
ATOM 641 O O . ARG A 1 81 ? -8.697 -8.298 9.018 1.00 97.44 81 ARG A O 1
ATOM 648 N N . ASP A 1 82 ? -9.432 -7.344 7.122 1.00 97.94 82 ASP A N 1
ATOM 649 C CA . ASP A 1 82 ? -8.269 -7.648 6.294 1.00 97.94 82 ASP A CA 1
ATOM 650 C C . ASP A 1 82 ? -8.228 -6.753 5.056 1.00 97.94 82 ASP A C 1
ATOM 652 O O . ASP A 1 82 ? -9.199 -6.079 4.699 1.00 97.94 82 ASP A O 1
ATOM 656 N N . ALA A 1 83 ? -7.069 -6.733 4.411 1.00 97.75 83 ALA A N 1
ATOM 657 C CA . ALA A 1 83 ? -6.878 -6.075 3.135 1.00 97.75 83 ALA A CA 1
ATOM 658 C C . ALA A 1 83 ? -6.086 -6.963 2.180 1.00 97.75 83 ALA A C 1
ATOM 660 O O . ALA A 1 83 ? -5.111 -7.602 2.573 1.00 97.75 83 ALA A O 1
ATOM 661 N N . ALA A 1 84 ? -6.479 -6.927 0.915 1.00 97.00 84 ALA A N 1
ATOM 662 C CA . ALA A 1 84 ? -5.720 -7.448 -0.211 1.00 97.00 84 ALA A CA 1
ATOM 663 C C . ALA A 1 84 ? -5.465 -6.316 -1.210 1.00 97.00 84 ALA A C 1
ATOM 665 O O . ALA A 1 84 ? -6.031 -5.222 -1.098 1.00 97.00 84 ALA A O 1
ATOM 666 N N . GLY A 1 85 ? -4.635 -6.563 -2.212 1.00 96.38 85 GLY A N 1
ATOM 667 C CA . GLY A 1 85 ? -4.429 -5.594 -3.276 1.00 96.38 85 GLY A CA 1
ATOM 668 C C . GLY A 1 85 ? -3.414 -6.063 -4.289 1.00 96.38 85 GLY A C 1
ATOM 669 O O . GLY A 1 85 ? -3.064 -7.235 -4.332 1.00 96.38 85 GLY A O 1
ATOM 670 N N . GLY A 1 86 ? -2.929 -5.128 -5.084 1.00 96.44 86 GLY A N 1
ATOM 671 C CA . GLY A 1 86 ? -1.932 -5.403 -6.094 1.00 96.44 86 GLY A CA 1
ATOM 672 C C . GLY A 1 86 ? -1.510 -4.151 -6.832 1.00 96.44 86 GLY A C 1
ATOM 673 O O . GLY A 1 86 ? -2.035 -3.049 -6.624 1.00 96.44 86 GLY A O 1
ATOM 674 N N . VAL A 1 87 ? -0.524 -4.333 -7.697 1.00 96.62 87 VAL A N 1
ATOM 675 C CA . VAL A 1 87 ? -0.033 -3.293 -8.595 1.00 96.62 87 VAL A CA 1
ATOM 676 C C . VAL A 1 87 ? -0.042 -3.842 -10.010 1.00 96.62 87 VAL A C 1
ATOM 678 O O . VAL A 1 87 ? 0.484 -4.921 -10.270 1.00 96.62 87 VAL A O 1
ATOM 681 N N . LEU A 1 88 ? -0.629 -3.074 -10.921 1.00 96.06 88 LEU A N 1
ATOM 682 C CA . LEU A 1 88 ? -0.552 -3.317 -12.348 1.00 96.06 88 LEU A CA 1
ATOM 683 C C . LEU A 1 88 ? 0.691 -2.620 -12.897 1.00 96.06 88 LEU A C 1
ATOM 685 O O . LEU A 1 88 ? 0.862 -1.403 -12.753 1.00 96.06 88 LEU A O 1
ATOM 689 N N . LEU A 1 89 ? 1.549 -3.407 -13.528 1.00 95.38 89 LEU A N 1
ATOM 690 C CA . LEU A 1 89 ? 2.800 -2.986 -14.134 1.00 95.38 89 LEU A CA 1
ATOM 691 C C . LEU A 1 89 ? 2.763 -3.269 -15.639 1.00 95.38 89 LEU A C 1
ATOM 693 O O . LEU A 1 89 ? 2.034 -4.138 -16.115 1.00 95.38 89 LEU A O 1
ATOM 697 N N . MET A 1 90 ? 3.591 -2.554 -16.385 1.00 92.88 90 MET A N 1
ATOM 698 C CA . MET A 1 90 ? 3.794 -2.752 -17.815 1.00 92.88 90 MET A CA 1
ATOM 699 C C . MET A 1 90 ? 5.283 -2.857 -18.101 1.00 92.88 90 MET A C 1
ATOM 701 O O . MET A 1 90 ? 6.065 -2.018 -17.647 1.00 92.88 90 MET A O 1
ATOM 705 N N . GLU A 1 91 ? 5.683 -3.875 -18.858 1.00 91.19 91 GLU A N 1
ATOM 706 C CA . GLU A 1 91 ? 7.044 -3.938 -19.385 1.00 91.19 91 GLU A CA 1
ATOM 707 C C . GLU A 1 91 ? 7.273 -2.789 -20.375 1.00 91.19 91 GLU A C 1
ATOM 709 O O . GLU A 1 91 ? 6.567 -2.657 -21.374 1.00 91.19 91 GLU A O 1
ATOM 714 N N . SER A 1 92 ? 8.284 -1.961 -20.121 1.00 86.00 92 SER A N 1
ATOM 715 C CA . SER A 1 92 ? 8.726 -0.964 -21.090 1.00 86.00 92 SER A CA 1
ATOM 716 C C . SER A 1 92 ? 9.316 -1.673 -22.314 1.00 86.00 92 SER A C 1
ATOM 718 O O . SER A 1 92 ? 10.115 -2.603 -22.140 1.00 86.00 92 SER A O 1
ATOM 720 N N . PRO A 1 93 ? 9.001 -1.229 -23.545 1.00 73.88 93 PRO A N 1
ATOM 721 C CA . PRO A 1 93 ? 9.632 -1.769 -24.739 1.00 73.88 93 PRO A CA 1
ATOM 722 C C . PRO A 1 93 ? 11.144 -1.528 -24.648 1.00 73.88 93 PRO A C 1
ATOM 724 O O . PRO A 1 93 ? 11.616 -0.391 -24.650 1.00 73.88 93 PRO A O 1
ATOM 727 N N . GLY A 1 94 ? 11.914 -2.607 -24.495 1.00 67.62 94 GLY A N 1
ATOM 728 C CA . GLY A 1 94 ? 13.371 -2.542 -24.563 1.00 67.62 94 GLY A CA 1
ATOM 729 C C . GLY A 1 94 ? 13.774 -2.052 -25.953 1.00 67.62 94 GLY A C 1
ATOM 730 O O . GLY A 1 94 ? 13.210 -2.515 -26.940 1.00 67.62 94 GLY A O 1
ATOM 731 N N . GLY A 1 95 ? 14.719 -1.113 -26.030 1.00 56.81 95 GLY A N 1
ATOM 732 C CA . GLY A 1 95 ? 15.094 -0.345 -27.230 1.00 56.81 95 GLY A CA 1
ATOM 733 C C . GLY A 1 95 ? 15.672 -1.111 -28.432 1.00 56.81 95 GLY A C 1
ATOM 734 O O . GLY A 1 95 ? 16.428 -0.533 -29.199 1.00 56.81 95 GLY A O 1
ATOM 735 N N . HIS A 1 96 ? 15.318 -2.379 -28.633 1.00 54.22 96 HIS A N 1
ATOM 736 C CA . HIS A 1 96 ? 15.654 -3.168 -29.818 1.00 54.22 96 HIS A CA 1
ATOM 737 C C . HIS A 1 96 ? 14.451 -3.996 -30.291 1.00 54.22 96 HIS A C 1
ATOM 739 O O . HIS A 1 96 ? 14.571 -5.189 -30.566 1.00 54.22 96 HIS A O 1
ATOM 745 N N . ALA A 1 97 ? 13.269 -3.382 -30.387 1.00 55.56 97 ALA A N 1
ATOM 746 C CA . ALA A 1 97 ? 12.229 -3.951 -31.235 1.00 55.56 97 ALA A CA 1
ATOM 747 C C . ALA A 1 97 ? 12.737 -3.871 -32.682 1.00 55.56 97 ALA A C 1
ATOM 749 O O . ALA A 1 97 ? 12.792 -2.790 -33.266 1.00 55.56 97 ALA A O 1
ATOM 750 N N . LEU A 1 98 ? 13.191 -5.001 -33.229 1.00 57.97 98 LEU A N 1
ATOM 751 C CA . LEU A 1 98 ? 13.555 -5.086 -34.640 1.00 57.97 98 LEU A CA 1
ATOM 752 C C . LEU A 1 98 ? 12.342 -4.641 -35.479 1.00 57.97 98 LEU A C 1
ATOM 754 O O . LEU A 1 98 ? 11.234 -5.138 -35.237 1.00 57.97 98 LEU A O 1
ATOM 758 N N . PRO A 1 99 ? 12.513 -3.709 -36.435 1.00 57.09 99 PRO A N 1
ATOM 759 C CA . PRO A 1 99 ? 11.420 -3.281 -37.297 1.00 57.09 99 PRO A CA 1
ATOM 760 C C . PRO A 1 99 ? 10.884 -4.495 -38.068 1.00 57.09 99 PRO A C 1
ATOM 762 O O . PRO A 1 99 ? 11.630 -5.152 -38.788 1.00 57.09 99 PRO A O 1
ATOM 765 N N . GLY A 1 100 ? 9.599 -4.816 -37.881 1.00 65.19 100 GLY A N 1
ATOM 766 C CA . GLY A 1 100 ? 8.917 -5.917 -38.577 1.00 65.19 100 GLY A CA 1
ATOM 767 C C . GLY A 1 100 ? 8.476 -7.101 -37.709 1.00 65.19 100 GLY A C 1
ATOM 768 O O . GLY A 1 100 ? 7.767 -7.968 -38.211 1.00 65.19 100 GLY A O 1
ATOM 769 N N . CYS A 1 101 ? 8.812 -7.146 -36.415 1.00 56.22 101 CYS A N 1
ATOM 770 C CA . CYS A 1 101 ? 8.249 -8.152 -35.508 1.00 56.22 101 CYS A CA 1
ATOM 771 C C . CYS A 1 101 ? 6.904 -7.671 -34.923 1.00 56.22 101 CYS A C 1
ATOM 773 O O . CYS A 1 101 ? 6.906 -6.709 -34.153 1.00 56.22 101 CYS A O 1
ATOM 775 N N . PRO A 1 102 ? 5.762 -8.348 -35.171 1.00 53.81 102 PRO A N 1
ATOM 776 C CA . PRO A 1 102 ? 4.455 -8.002 -34.591 1.00 53.81 102 PRO A CA 1
ATOM 777 C C . PRO A 1 102 ? 4.338 -8.327 -33.082 1.00 53.81 102 PRO A C 1
ATOM 779 O O . PRO A 1 102 ? 3.258 -8.606 -32.576 1.00 53.81 102 PRO A O 1
ATOM 782 N N . GLN A 1 103 ? 5.442 -8.287 -32.329 1.00 53.78 103 GLN A N 1
ATOM 783 C CA . GLN A 1 103 ? 5.500 -8.620 -30.900 1.00 53.78 103 GLN A CA 1
ATOM 784 C C . GLN A 1 103 ? 5.359 -7.401 -29.975 1.00 53.78 103 GLN A C 1
ATOM 786 O O . GLN A 1 103 ? 5.802 -7.439 -28.829 1.00 53.78 103 GLN A O 1
ATOM 791 N N . ALA A 1 104 ? 4.687 -6.339 -30.421 1.00 53.62 104 ALA A N 1
ATOM 792 C CA . ALA A 1 104 ? 4.218 -5.265 -29.541 1.00 53.62 104 ALA A CA 1
ATOM 793 C C . ALA A 1 104 ? 2.970 -5.697 -28.744 1.00 53.62 104 ALA A C 1
ATOM 795 O O . ALA A 1 104 ? 2.023 -4.934 -28.585 1.00 53.62 104 ALA A O 1
ATOM 796 N N . GLN A 1 105 ? 2.935 -6.947 -28.280 1.00 60.06 105 GLN A N 1
ATOM 797 C CA . GLN A 1 105 ? 1.896 -7.380 -27.363 1.00 60.06 105 GLN A CA 1
ATOM 798 C C . GLN A 1 105 ? 2.282 -6.816 -26.001 1.00 60.06 105 GLN A C 1
ATOM 800 O O . GLN A 1 105 ? 3.265 -7.255 -25.403 1.00 60.06 105 GLN A O 1
ATOM 805 N N . GLU A 1 106 ? 1.571 -5.778 -25.573 1.00 61.28 106 GLU A N 1
ATOM 806 C CA . GLU A 1 106 ? 1.726 -5.160 -24.261 1.00 61.28 106 GLU A CA 1
ATOM 807 C C . GLU A 1 106 ? 1.705 -6.254 -23.187 1.00 61.28 106 GLU A C 1
ATOM 809 O O . GLU A 1 106 ? 0.701 -6.937 -22.976 1.00 61.28 106 GLU A O 1
ATOM 814 N N . ARG A 1 107 ? 2.853 -6.477 -22.538 1.00 84.44 107 ARG A N 1
ATOM 815 C CA . ARG A 1 107 ? 2.972 -7.461 -21.461 1.00 84.44 107 ARG A CA 1
ATOM 816 C C . ARG A 1 107 ? 2.644 -6.759 -20.157 1.00 84.44 107 ARG A C 1
ATOM 818 O O . ARG A 1 107 ? 3.520 -6.221 -19.477 1.00 84.44 107 ARG A O 1
ATOM 825 N N . PHE A 1 108 ? 1.353 -6.718 -19.856 1.00 88.50 108 PHE A N 1
ATOM 826 C CA . PHE A 1 108 ? 0.869 -6.346 -18.536 1.00 88.50 108 PHE A CA 1
ATOM 827 C C . PHE A 1 108 ? 1.285 -7.413 -17.525 1.00 88.50 108 PHE A C 1
ATOM 829 O O . PHE A 1 108 ? 1.167 -8.612 -17.780 1.00 88.50 108 PHE A O 1
ATOM 836 N N . VAL A 1 109 ? 1.765 -6.967 -16.369 1.00 88.62 109 VAL A N 1
ATOM 837 C CA . VAL A 1 109 ? 2.142 -7.825 -15.247 1.00 88.62 109 VAL A CA 1
ATOM 838 C C . VAL A 1 109 ? 1.338 -7.371 -14.035 1.00 88.62 109 VAL A C 1
ATOM 840 O O . VAL A 1 109 ? 1.461 -6.221 -13.614 1.00 88.62 109 VAL A O 1
ATOM 843 N N . SER A 1 110 ? 0.515 -8.259 -13.475 1.00 87.06 110 SER A N 1
ATOM 844 C CA . SER A 1 110 ? -0.094 -8.032 -12.159 1.00 87.06 110 SER A CA 1
ATOM 845 C C . SER A 1 110 ? 0.826 -8.587 -11.083 1.00 87.06 110 SER A C 1
ATOM 847 O O . SER A 1 110 ? 1.294 -9.721 -11.188 1.00 87.06 110 SER A O 1
ATOM 849 N N . ALA A 1 111 ? 1.086 -7.786 -10.056 1.00 89.00 111 ALA A N 1
ATOM 850 C CA . ALA A 1 111 ? 1.720 -8.234 -8.828 1.00 89.00 111 ALA A CA 1
ATOM 851 C C . ALA A 1 111 ? 0.680 -8.189 -7.710 1.00 89.00 111 ALA A C 1
ATOM 853 O O . ALA A 1 111 ? 0.368 -7.110 -7.195 1.00 89.00 111 ALA A O 1
ATOM 854 N N . ASP A 1 112 ? 0.148 -9.355 -7.359 1.00 91.38 112 ASP A N 1
ATOM 855 C CA . ASP A 1 112 ? -0.845 -9.485 -6.300 1.00 91.38 112 ASP A CA 1
ATOM 856 C C . ASP A 1 112 ? -0.155 -9.449 -4.931 1.00 91.38 112 ASP A C 1
ATOM 858 O O . ASP A 1 112 ? 0.914 -10.026 -4.718 1.00 91.38 112 ASP A O 1
ATOM 862 N N . LEU A 1 113 ? -0.761 -8.726 -3.996 1.00 89.88 113 LEU A N 1
ATOM 863 C CA . LEU A 1 113 ? -0.339 -8.660 -2.605 1.00 89.88 113 LEU A CA 1
ATOM 864 C C . LEU A 1 113 ? -1.111 -9.708 -1.809 1.00 89.88 113 LEU A C 1
ATOM 866 O O . LEU A 1 113 ? -2.326 -9.846 -1.953 1.00 89.88 113 LEU A O 1
ATOM 870 N N . GLU A 1 114 ? -0.407 -10.397 -0.917 1.00 92.00 114 GLU A N 1
ATOM 871 C CA . GLU A 1 114 ? -1.028 -11.326 0.022 1.00 92.00 114 GLU A CA 1
ATOM 872 C C . GLU A 1 114 ? -2.077 -10.625 0.891 1.00 92.00 114 GLU A C 1
ATOM 874 O O . GLU A 1 114 ? -1.948 -9.444 1.230 1.00 92.00 114 GLU A O 1
ATOM 879 N N . VAL A 1 115 ? -3.100 -11.377 1.297 1.00 95.94 115 VAL A N 1
ATOM 880 C CA . VAL A 1 115 ? -4.102 -10.899 2.251 1.00 95.94 115 VAL A CA 1
ATOM 881 C C . VAL A 1 115 ? -3.425 -10.640 3.594 1.00 95.94 115 VAL A C 1
ATOM 883 O O . VAL A 1 115 ? -2.719 -11.494 4.123 1.00 95.94 115 VAL A O 1
ATOM 886 N N . GLN A 1 116 ? -3.651 -9.458 4.158 1.00 97.81 116 GLN A N 1
ATOM 887 C CA . GLN A 1 116 ? -3.050 -9.032 5.416 1.00 97.81 116 GLN A CA 1
ATOM 888 C C . GLN A 1 116 ? -4.131 -8.680 6.432 1.00 97.81 116 GLN A C 1
ATOM 890 O O . GLN A 1 116 ? -4.977 -7.820 6.179 1.00 97.81 116 GLN A O 1
ATOM 895 N N . VAL A 1 117 ? -4.047 -9.295 7.610 1.00 97.44 117 VAL A N 1
ATOM 896 C CA . VAL A 1 117 ? -4.825 -8.907 8.793 1.00 97.44 117 VAL A CA 1
ATOM 897 C C . VAL A 1 117 ? -4.089 -7.764 9.508 1.00 97.44 117 VAL A C 1
ATOM 899 O O . VAL A 1 117 ? -2.857 -7.809 9.593 1.00 97.44 117 VAL A O 1
ATOM 902 N N . PRO A 1 118 ? -4.781 -6.712 9.986 1.00 97.81 118 PRO A N 1
ATOM 903 C CA . PRO A 1 118 ? -4.129 -5.635 10.722 1.00 97.81 118 PRO A CA 1
ATOM 904 C C . PRO A 1 118 ? -3.480 -6.115 12.027 1.00 97.81 118 PRO A C 1
ATOM 906 O O . PRO A 1 118 ? -4.148 -6.711 12.865 1.00 97.81 118 PRO A O 1
ATOM 909 N N . ALA A 1 119 ? -2.196 -5.809 12.215 1.00 97.50 119 ALA A N 1
ATOM 910 C CA . ALA A 1 119 ? -1.510 -5.945 13.502 1.00 97.50 119 ALA A CA 1
ATOM 911 C C . ALA A 1 119 ? -1.532 -4.608 14.253 1.00 97.50 119 ALA A C 1
ATOM 913 O O . ALA A 1 119 ? -1.395 -3.559 13.624 1.00 97.50 119 ALA A O 1
ATOM 914 N N . GLU A 1 120 ? -1.710 -4.613 15.571 1.00 97.56 120 GLU A N 1
ATOM 915 C CA . GLU A 1 120 ? -1.694 -3.371 16.352 1.00 97.56 120 GLU A CA 1
ATOM 916 C C . GLU A 1 120 ? -0.279 -2.803 16.483 1.00 97.56 120 GLU A C 1
ATOM 918 O O . GLU A 1 120 ? 0.679 -3.545 16.696 1.00 97.56 120 GLU A O 1
ATOM 923 N N . VAL A 1 121 ? -0.160 -1.482 16.340 1.00 97.56 121 VAL A N 1
ATOM 924 C CA . VAL A 1 121 ? 1.092 -0.734 16.498 1.00 97.56 121 VAL A CA 1
ATOM 925 C C . VAL A 1 121 ? 0.845 0.602 17.189 1.00 97.56 121 VAL A C 1
ATOM 927 O O . VAL A 1 121 ? -0.199 1.238 17.027 1.00 97.56 121 VAL A O 1
ATOM 930 N N . THR A 1 122 ? 1.843 1.065 17.921 1.00 96.88 122 THR A N 1
ATOM 931 C CA . THR A 1 122 ? 1.884 2.400 18.521 1.00 96.88 122 THR A CA 1
ATOM 932 C C . THR A 1 122 ? 2.228 3.481 17.483 1.00 96.88 122 THR A C 1
ATOM 934 O O . THR A 1 122 ? 2.826 3.182 16.443 1.00 96.88 122 THR A O 1
ATOM 937 N N . PRO A 1 123 ? 1.911 4.761 17.746 1.00 95.69 123 PRO A N 1
ATOM 938 C CA . PRO A 1 123 ? 2.339 5.869 16.887 1.00 95.69 123 PRO A CA 1
ATOM 939 C C . PRO A 1 123 ? 3.862 5.927 16.672 1.00 95.69 123 PRO A C 1
ATOM 941 O O . PRO A 1 123 ? 4.321 6.116 15.547 1.00 95.69 123 PRO A O 1
ATOM 944 N N . ASP A 1 124 ? 4.656 5.665 17.712 1.00 96.69 124 ASP A N 1
ATOM 945 C CA . ASP A 1 124 ? 6.122 5.647 17.611 1.00 96.69 124 ASP A CA 1
ATOM 946 C C . ASP A 1 124 ? 6.627 4.508 16.713 1.00 96.69 124 ASP A C 1
ATOM 948 O O . ASP A 1 124 ? 7.600 4.658 15.968 1.00 96.69 124 ASP A O 1
ATOM 952 N N . GLU A 1 125 ? 5.961 3.351 16.752 1.00 97.69 125 GLU A N 1
ATOM 953 C CA . GLU A 1 125 ? 6.238 2.260 15.819 1.00 97.69 125 GLU A CA 1
ATOM 954 C C . GLU A 1 125 ? 5.907 2.655 14.388 1.00 97.69 125 GLU A C 1
ATOM 956 O O . GLU A 1 125 ? 6.688 2.336 13.496 1.00 97.69 125 GLU A O 1
ATOM 961 N N . VAL A 1 126 ? 4.817 3.388 14.148 1.00 97.25 126 VAL A N 1
ATOM 962 C CA . VAL A 1 126 ? 4.494 3.897 12.806 1.00 97.25 126 VAL A CA 1
ATOM 963 C C . VAL A 1 126 ? 5.630 4.764 12.262 1.00 97.25 126 VAL A C 1
ATOM 965 O O . VAL A 1 126 ? 6.036 4.557 11.116 1.00 97.25 126 VAL A O 1
ATOM 968 N N . GLU A 1 127 ? 6.201 5.665 13.067 1.00 97.12 127 GLU A N 1
ATOM 969 C CA . GLU A 1 127 ? 7.349 6.480 12.641 1.00 97.12 127 GLU A CA 1
ATOM 970 C C . GLU A 1 127 ? 8.566 5.622 12.275 1.00 97.12 127 GLU A C 1
ATOM 972 O O . GLU A 1 127 ? 9.181 5.828 11.225 1.00 97.12 127 GLU A O 1
ATOM 977 N N . ARG A 1 128 ? 8.863 4.576 13.056 1.00 97.69 128 ARG A N 1
ATOM 978 C CA . ARG A 1 128 ? 9.919 3.611 12.699 1.00 97.69 128 ARG A CA 1
ATOM 979 C C . ARG A 1 128 ? 9.591 2.844 11.420 1.00 97.69 128 ARG A C 1
ATOM 981 O O . ARG A 1 128 ? 10.459 2.632 10.574 1.00 97.69 128 ARG A O 1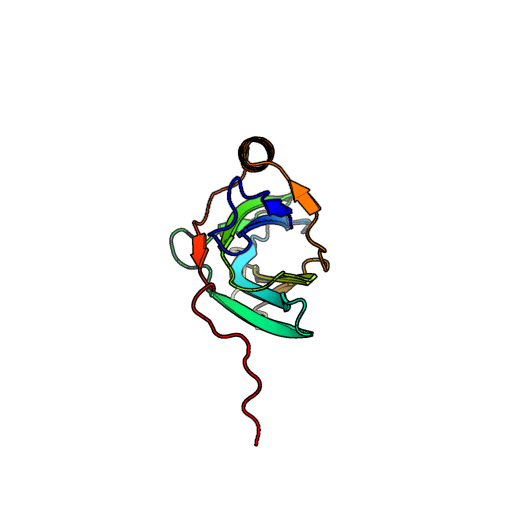
ATOM 988 N N . LEU A 1 129 ? 8.339 2.428 11.252 1.00 97.50 129 LEU A N 1
ATOM 989 C CA . LEU A 1 129 ? 7.889 1.651 10.101 1.00 97.50 129 LEU A CA 1
ATOM 990 C C . LEU A 1 129 ? 7.887 2.473 8.801 1.00 97.50 129 LEU A C 1
ATOM 992 O O . LEU A 1 129 ? 7.957 1.860 7.730 1.00 97.50 129 LEU A O 1
ATOM 996 N N . LYS A 1 130 ? 7.815 3.811 8.879 1.00 97.38 130 LYS A N 1
ATOM 997 C CA . LYS A 1 130 ? 7.941 4.737 7.739 1.00 97.38 130 LYS A CA 1
ATOM 998 C C . LYS A 1 130 ? 9.366 4.828 7.187 1.00 97.38 130 LYS A C 1
ATOM 1000 O O . LYS A 1 130 ? 9.522 5.195 6.023 1.00 97.38 130 LYS A O 1
ATOM 1005 N N . LEU A 1 131 ? 10.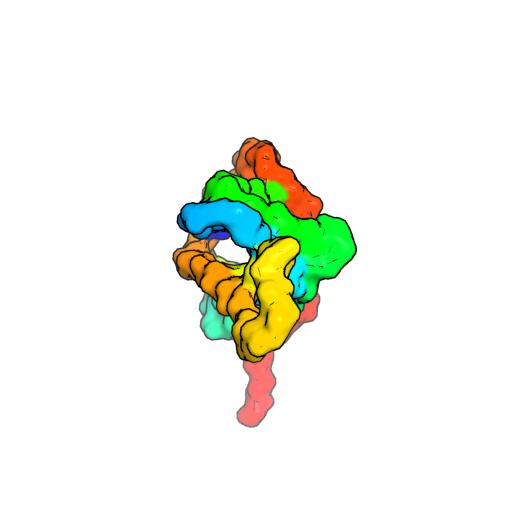395 4.493 7.969 1.00 97.62 131 LEU A N 1
ATOM 1006 C CA . LEU A 1 131 ? 11.790 4.619 7.538 1.00 97.62 131 LEU A CA 1
ATOM 1007 C C . LEU A 1 131 ? 12.050 3.825 6.246 1.00 97.62 131 LEU A C 1
ATOM 1009 O O . LEU A 1 131 ? 11.807 2.620 6.165 1.00 97.62 131 LEU A O 1
ATOM 1013 N N . GLY A 1 132 ? 12.540 4.522 5.217 1.00 97.00 132 GLY A N 1
ATOM 1014 C CA . GLY A 1 132 ? 12.808 3.948 3.895 1.00 97.00 132 GLY A CA 1
ATOM 1015 C C . GLY A 1 132 ? 11.572 3.736 3.008 1.00 97.00 132 GLY A C 1
ATOM 1016 O O . GLY A 1 132 ? 11.679 3.027 2.007 1.00 97.00 132 GLY A O 1
ATOM 1017 N N . TYR A 1 133 ? 10.416 4.311 3.353 1.00 98.00 133 TYR A N 1
ATOM 1018 C CA . TYR A 1 133 ? 9.205 4.309 2.525 1.00 98.00 133 TYR A CA 1
ATOM 1019 C C . TYR A 1 133 ? 8.844 5.727 2.073 1.00 98.00 133 TYR A C 1
ATOM 1021 O O . TYR A 1 133 ? 8.943 6.681 2.840 1.00 98.00 133 TYR A O 1
ATOM 1029 N N . ASN A 1 134 ? 8.345 5.853 0.842 1.00 96.25 134 ASN A N 1
ATOM 1030 C CA . ASN A 1 134 ? 7.750 7.098 0.360 1.00 96.25 134 ASN A CA 1
ATOM 1031 C C . ASN A 1 134 ? 6.331 7.258 0.917 1.00 96.25 134 ASN A C 1
ATOM 1033 O O . ASN A 1 134 ? 5.479 6.393 0.699 1.00 96.25 134 ASN A O 1
ATOM 1037 N N . TYR A 1 135 ? 6.063 8.351 1.629 1.00 96.06 135 TYR A N 1
ATOM 1038 C CA . TYR A 1 135 ? 4.746 8.600 2.208 1.00 96.06 135 TYR A CA 1
ATOM 1039 C C . TYR A 1 135 ? 3.791 9.245 1.198 1.00 96.06 135 TYR A C 1
ATOM 1041 O O . TYR A 1 135 ? 4.038 10.339 0.701 1.00 96.06 135 TYR A O 1
ATOM 1049 N N . ASN A 1 136 ? 2.664 8.580 0.942 1.00 94.69 136 ASN A N 1
ATOM 1050 C CA . ASN A 1 136 ? 1.672 8.956 -0.068 1.00 94.69 136 ASN A CA 1
ATOM 1051 C C . ASN A 1 136 ? 0.405 9.603 0.521 1.00 94.69 136 ASN A C 1
ATOM 1053 O O . ASN A 1 136 ? -0.630 9.650 -0.146 1.00 94.69 136 ASN A O 1
ATOM 1057 N N . GLY A 1 137 ? 0.463 10.088 1.762 1.00 94.69 137 GLY A N 1
ATOM 1058 C CA . GLY A 1 137 ? -0.640 10.809 2.395 1.00 94.69 137 GLY A CA 1
ATOM 1059 C C . GLY A 1 137 ? -1.660 9.922 3.114 1.00 94.69 137 GLY A C 1
ATOM 1060 O O . GLY A 1 137 ? -1.358 8.809 3.555 1.00 94.69 137 GLY A O 1
ATOM 1061 N N . ILE A 1 138 ? -2.869 10.467 3.268 1.00 96.00 138 ILE A N 1
ATOM 1062 C CA . ILE A 1 138 ? -3.972 9.883 4.038 1.00 96.00 138 ILE A CA 1
ATOM 1063 C C . ILE A 1 138 ? -5.177 9.690 3.118 1.00 96.00 138 ILE A C 1
ATOM 1065 O O . ILE A 1 138 ? -5.588 10.613 2.415 1.00 96.00 138 ILE A O 1
ATOM 1069 N N . LEU A 1 139 ? -5.769 8.502 3.154 1.00 94.88 139 LEU A N 1
ATOM 1070 C CA . LEU A 1 139 ? -7.080 8.218 2.595 1.00 94.88 139 LEU A CA 1
ATOM 1071 C C . LEU A 1 139 ? -8.106 8.211 3.725 1.00 94.88 139 LEU A C 1
ATOM 1073 O O . LEU A 1 139 ? -8.066 7.345 4.594 1.00 94.88 139 LEU A O 1
ATOM 1077 N N . ASN A 1 140 ? -9.035 9.160 3.693 1.00 94.50 140 ASN A N 1
ATOM 1078 C CA . ASN A 1 140 ? -10.118 9.232 4.662 1.00 94.50 140 ASN A CA 1
ATOM 1079 C C . ASN A 1 140 ? -11.407 8.659 4.056 1.00 94.50 140 ASN A C 1
ATOM 1081 O O . ASN A 1 140 ? -11.947 9.208 3.098 1.00 94.50 140 ASN A O 1
ATOM 1085 N N . LEU A 1 141 ? -11.876 7.549 4.620 1.00 92.50 141 LEU A N 1
ATOM 1086 C CA . LEU A 1 141 ? -13.157 6.906 4.332 1.00 92.50 141 LEU A CA 1
ATOM 1087 C C . LEU A 1 141 ? -14.105 6.974 5.544 1.00 92.50 141 LEU A C 1
ATOM 1089 O O . LEU A 1 141 ? -15.104 6.264 5.575 1.00 92.50 141 LEU A O 1
ATOM 1093 N N . GLY A 1 142 ? -13.816 7.804 6.551 1.00 86.88 142 GLY A N 1
ATOM 1094 C CA . GLY A 1 142 ? -14.639 7.944 7.757 1.00 86.88 142 GLY A CA 1
ATOM 1095 C C . GLY A 1 142 ? -16.070 8.412 7.478 1.00 86.88 142 GLY A C 1
ATOM 1096 O O . GLY A 1 142 ? -16.982 8.060 8.214 1.00 86.88 142 GLY A O 1
ATOM 1097 N N . HIS A 1 143 ? -16.274 9.154 6.387 1.00 80.38 143 HIS A N 1
ATOM 1098 C CA . HIS A 1 143 ? -17.593 9.625 5.950 1.00 80.38 143 HIS A CA 1
ATOM 1099 C C . HIS A 1 143 ? -18.323 8.654 5.025 1.00 80.38 143 HIS A C 1
ATOM 1101 O O . HIS A 1 143 ? -19.498 8.864 4.728 1.00 80.38 143 HIS A O 1
ATOM 1107 N N . LEU A 1 144 ? -17.639 7.624 4.518 1.00 73.62 144 LEU A N 1
ATOM 1108 C CA . LEU A 1 144 ? -18.326 6.600 3.756 1.00 73.62 144 LEU A CA 1
ATOM 1109 C C . LEU A 1 144 ? -19.120 5.788 4.762 1.00 73.62 144 LEU A C 1
ATOM 1111 O O . LEU A 1 144 ? -18.558 5.022 5.544 1.00 73.62 144 LEU A O 1
ATOM 1115 N N . ASP A 1 145 ? -20.437 5.971 4.727 1.00 66.75 145 ASP A N 1
ATOM 1116 C CA . ASP A 1 145 ? -21.365 5.055 5.361 1.00 66.75 145 ASP A CA 1
ATOM 1117 C C . ASP A 1 145 ? -21.298 3.736 4.591 1.00 66.75 145 ASP A C 1
ATOM 1119 O O . ASP A 1 145 ? -22.121 3.392 3.739 1.00 66.75 145 ASP A O 1
ATOM 1123 N N . VAL A 1 146 ? -20.241 2.980 4.881 1.00 65.38 146 VAL A N 1
ATOM 1124 C CA . VAL A 1 146 ? -20.115 1.602 4.450 1.00 65.38 146 VAL A CA 1
ATOM 1125 C C . VAL A 1 146 ? -21.124 0.757 5.233 1.00 65.38 146 VAL A C 1
ATOM 1127 O O . VAL A 1 146 ? -20.971 -0.447 5.204 1.00 65.38 146 VAL A O 1
ATOM 1130 N N . GLY A 1 147 ? -22.179 1.286 5.880 1.00 53.50 147 GLY A N 1
ATOM 1131 C CA . GLY A 1 147 ? -23.444 0.563 5.928 1.00 53.50 147 GLY A CA 1
ATOM 1132 C C . GLY A 1 147 ? -24.317 0.572 7.159 1.00 53.50 147 GLY A C 1
ATOM 1133 O O . GLY A 1 147 ? -24.397 -0.466 7.815 1.00 53.50 147 GLY A O 1
ATOM 1134 N N . ALA A 1 148 ? -25.239 1.523 7.238 1.00 51.56 148 ALA A N 1
ATOM 1135 C CA . ALA A 1 148 ? -26.614 1.094 7.465 1.00 51.56 148 ALA A CA 1
ATOM 1136 C C . ALA A 1 148 ? -27.055 0.179 6.289 1.00 51.56 148 ALA A C 1
ATOM 1138 O O . ALA A 1 148 ? -26.927 0.562 5.116 1.00 51.56 148 ALA A O 1
ATOM 1139 N N . PRO A 1 149 ? -27.520 -1.064 6.516 1.00 52.03 149 PRO A N 1
ATOM 1140 C CA . PRO A 1 149 ? -28.324 -1.745 5.511 1.00 52.03 149 PRO A CA 1
ATOM 1141 C C . PRO A 1 149 ? -29.578 -0.893 5.292 1.00 52.03 149 PRO A C 1
ATOM 1143 O O . PRO A 1 149 ? -30.298 -0.597 6.244 1.00 52.03 149 PRO A O 1
ATOM 1146 N N . ARG A 1 150 ? -29.842 -0.466 4.051 1.00 48.12 150 ARG A N 1
ATOM 1147 C CA . ARG A 1 150 ? -31.178 0.032 3.714 1.00 48.12 150 ARG A CA 1
ATOM 1148 C C . ARG A 1 150 ? -32.112 -1.157 3.908 1.00 48.12 150 ARG A C 1
ATOM 1150 O O . ARG A 1 150 ? -31.997 -2.126 3.164 1.00 48.12 150 ARG A O 1
ATOM 1157 N N . GLN A 1 151 ? -32.944 -1.119 4.947 1.00 46.06 151 GLN A N 1
ATOM 1158 C CA . GLN A 1 151 ? -34.094 -2.011 5.023 1.00 46.06 151 GLN A CA 1
ATOM 1159 C C . GLN A 1 151 ? -34.914 -1.740 3.759 1.00 46.06 151 GLN A C 1
ATOM 1161 O O . GLN A 1 151 ? -35.326 -0.602 3.528 1.00 46.06 151 GLN A O 1
ATOM 1166 N N . VAL A 1 152 ? -35.006 -2.751 2.898 1.00 53.12 152 VAL A N 1
ATOM 1167 C CA . VAL A 1 152 ? -35.940 -2.789 1.771 1.00 53.12 152 VAL A CA 1
ATOM 1168 C C . VAL A 1 152 ? -37.183 -3.503 2.262 1.00 53.12 152 VAL A C 1
ATOM 1170 O O . VAL A 1 152 ? -37.001 -4.541 2.938 1.00 53.12 152 VAL A O 1
#

Organism: NCBI:txid327968

pLDDT: mean 87.84, std 14.17, range [46.06, 98.12]

Radius of gyration: 18.62 Å; chains: 1; bounding box: 53×23×61 Å

Secondary structure (DSSP, 8-state):
-EEEPPSSTTS--EEEEEEEEE----SS--EEEEEEEEEEEETTS-EEEEEEE--GGG--EE-TT-EEEEEEEEEESS-EEEEEEEEEEEE---S---TT-------EEEEEEEEEPPEEE-HHHHHHHHTTSEEEEEEEETT---------

Foldseek 3Di:
DAWEDDPDDPFAIKGKDKDKDWAQDDDFWKKKFFKKWKWWAFPVRDTDIDIDTCDDPSIDMDGHGDMAMAMEMEGAQTHTQKMWMWTKIWTDPDPDPPPPDPPPPTDIDIDIGDIDGHHYDYPVVSVVVCVPHHYPYYDYHHPVCPDDDPPD

Sequence (152 aa):
VHRVASAGEAAGPTYFIRVRVRSQALGSRKLRSLARFYALRFSSGRIFPLTRLTEGPASFTLASQEEHRFCWHLAVGQELRDAAGGVLLMESPGGHALPGCPQAQERFVSADLEVQVPAEVTPDEVERLKLGYNYNGILNLGHLDVGAPRQV